Protein AF-A0A423Q7T6-F1 (afdb_monomer_lite)

Secondary structure (DSSP, 8-state):
-------------------PPP----PPP-PPPP---PPPPPP-PPTT-BHHHHHHHH---SEEPPPBTTTTEEEEE-SS-EEEEETTEEEE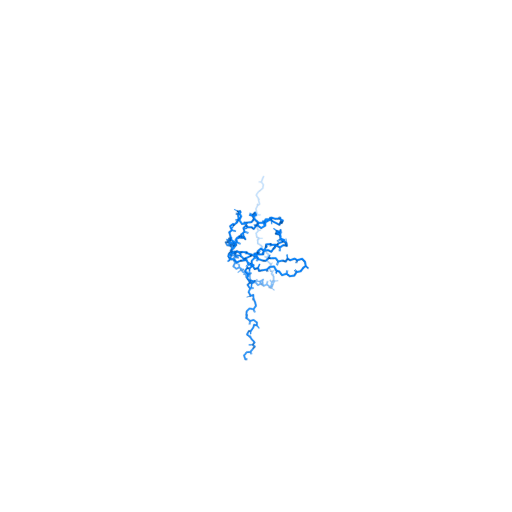EEPPPPPPP-S-SGGGS---

pLDDT: mean 78.25, std 21.02, range [36.22, 98.88]

Structure (mmCIF, N/CA/C/O backbone):
data_AF-A0A423Q7T6-F1
#
_entry.id   AF-A0A423Q7T6-F1
#
loop_
_atom_site.group_PDB
_atom_site.id
_atom_site.type_symbol
_atom_site.label_atom_id
_atom_site.label_alt_id
_atom_site.label_comp_id
_atom_site.label_asym_id
_atom_site.label_entity_id
_atom_site.label_seq_id
_atom_site.pdbx_PDB_ins_code
_atom_site.Cartn_x
_atom_site.Cartn_y
_atom_site.Cartn_z
_atom_site.occupancy
_atom_site.B_iso_or_equiv
_atom_site.auth_seq_id
_atom_site.auth_comp_id
_atom_site.auth_asym_id
_atom_site.auth_atom_id
_atom_site.pdbx_PDB_model_num
ATOM 1 N N . MET A 1 1 ? 106.891 0.175 -5.245 1.00 45.81 1 MET A N 1
ATOM 2 C CA . MET A 1 1 ? 105.538 -0.305 -5.599 1.00 45.81 1 MET A CA 1
ATOM 3 C C . MET A 1 1 ? 105.687 -1.692 -6.203 1.00 45.81 1 MET A C 1
ATOM 5 O O . MET A 1 1 ? 106.313 -1.802 -7.247 1.00 45.81 1 MET A O 1
ATOM 9 N N . LEU A 1 2 ? 105.251 -2.734 -5.486 1.00 45.59 2 LEU A N 1
ATOM 10 C CA . LEU A 1 2 ? 105.400 -4.142 -5.877 1.00 45.59 2 LEU A CA 1
ATOM 11 C C . LEU A 1 2 ? 104.237 -4.606 -6.765 1.00 45.59 2 LEU A C 1
ATOM 13 O O . LEU A 1 2 ? 103.084 -4.302 -6.471 1.00 45.59 2 LEU A O 1
ATOM 17 N N . LEU A 1 3 ? 104.565 -5.395 -7.791 1.00 43.34 3 LEU A N 1
ATOM 18 C CA . LEU A 1 3 ? 103.638 -6.276 -8.499 1.00 43.34 3 LEU A CA 1
ATOM 19 C C . LEU A 1 3 ? 103.565 -7.636 -7.787 1.00 43.34 3 LEU A C 1
ATOM 21 O O . LEU A 1 3 ? 104.596 -8.215 -7.452 1.00 43.34 3 LEU A O 1
ATOM 25 N N . ALA A 1 4 ? 102.356 -8.167 -7.642 1.00 47.72 4 ALA A N 1
ATOM 26 C CA . ALA A 1 4 ? 102.048 -9.578 -7.403 1.00 47.72 4 ALA A CA 1
ATOM 27 C C . ALA A 1 4 ? 100.712 -9.848 -8.127 1.00 47.72 4 ALA A C 1
ATOM 29 O O . ALA A 1 4 ? 99.844 -8.984 -8.126 1.00 47.72 4 ALA A O 1
ATOM 30 N N . GLY A 1 5 ? 100.458 -10.944 -8.838 1.00 36.22 5 GLY A N 1
ATOM 31 C CA . GLY A 1 5 ? 1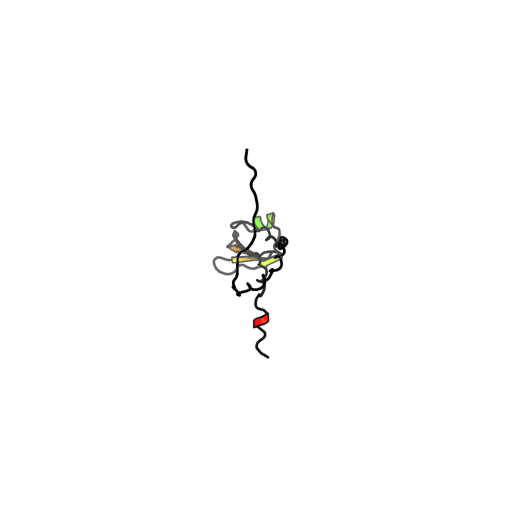01.059 -12.268 -8.774 1.00 36.22 5 GLY A CA 1
ATOM 32 C C . GLY A 1 5 ? 99.980 -13.285 -8.383 1.00 36.22 5 GLY A C 1
ATOM 33 O O . GLY A 1 5 ? 99.714 -13.430 -7.205 1.00 36.22 5 GLY A O 1
ATOM 34 N N . ALA A 1 6 ? 99.396 -13.931 -9.402 1.00 45.84 6 ALA A N 1
ATOM 35 C CA . ALA A 1 6 ? 98.823 -15.289 -9.484 1.00 45.84 6 ALA A CA 1
ATOM 36 C C . ALA A 1 6 ? 97.820 -15.867 -8.442 1.00 45.84 6 ALA A C 1
ATOM 38 O O . ALA A 1 6 ? 97.963 -15.720 -7.237 1.00 45.84 6 ALA A O 1
ATOM 39 N N . SER A 1 7 ? 96.908 -16.699 -8.984 1.00 39.75 7 SER A N 1
ATOM 40 C CA . SER A 1 7 ? 96.602 -18.098 -8.582 1.00 39.75 7 SER A CA 1
ATOM 41 C C . SER A 1 7 ? 95.143 -18.475 -8.251 1.00 39.75 7 SER A C 1
ATOM 43 O O . SER A 1 7 ? 94.593 -18.118 -7.221 1.00 39.75 7 SER A O 1
ATOM 45 N N . THR A 1 8 ? 94.588 -19.293 -9.160 1.00 40.94 8 THR A N 1
ATOM 46 C CA . THR A 1 8 ? 94.042 -20.664 -8.986 1.00 40.94 8 THR A CA 1
ATOM 47 C C . THR A 1 8 ? 92.906 -20.976 -7.991 1.00 40.94 8 THR A C 1
ATOM 49 O O . THR A 1 8 ? 93.114 -21.127 -6.798 1.00 40.94 8 THR A O 1
ATOM 52 N N . LYS A 1 9 ? 91.725 -21.225 -8.590 1.00 41.47 9 LYS A N 1
ATOM 53 C CA . LYS A 1 9 ? 90.841 -22.425 -8.584 1.00 41.47 9 LYS A CA 1
ATOM 54 C C . LYS A 1 9 ? 90.712 -23.328 -7.329 1.00 41.47 9 LYS A C 1
ATOM 56 O O . LYS A 1 9 ? 91.683 -23.943 -6.909 1.00 41.47 9 LYS A O 1
ATOM 61 N N . ALA A 1 10 ? 89.436 -23.601 -7.002 1.00 43.59 10 ALA A N 1
ATOM 62 C CA . ALA A 1 10 ? 88.785 -24.898 -6.685 1.00 43.59 10 ALA A CA 1
ATOM 63 C C . ALA A 1 10 ? 88.082 -24.984 -5.311 1.00 43.59 10 ALA A C 1
ATOM 65 O O . ALA A 1 10 ? 88.727 -24.942 -4.273 1.00 43.59 10 ALA A O 1
ATOM 66 N N . ALA A 1 11 ? 86.769 -25.230 -5.344 1.00 45.31 11 ALA A N 1
ATOM 67 C CA . ALA A 1 11 ? 85.971 -25.923 -4.322 1.00 45.31 11 ALA A CA 1
ATOM 68 C C . ALA A 1 11 ? 84.864 -26.670 -5.108 1.00 45.31 11 ALA A C 1
ATOM 70 O O . ALA A 1 11 ? 84.252 -26.054 -5.981 1.00 45.31 11 ALA A O 1
ATOM 71 N N . ALA A 1 12 ? 84.784 -28.004 -5.127 1.00 46.09 12 ALA A N 1
ATOM 72 C CA . ALA A 1 12 ? 84.502 -28.981 -4.064 1.00 46.09 12 ALA A CA 1
ATOM 73 C C . ALA A 1 12 ? 82.987 -29.139 -3.787 1.00 46.09 12 ALA A C 1
ATOM 75 O O . ALA A 1 12 ? 82.374 -28.287 -3.156 1.00 46.09 12 ALA A O 1
ATOM 76 N N . ASP A 1 13 ? 82.456 -30.214 -4.380 1.00 41.00 13 ASP A N 1
ATOM 77 C CA . ASP A 1 13 ? 81.514 -31.243 -3.899 1.00 41.00 13 ASP A CA 1
ATOM 78 C C . ASP A 1 13 ? 80.230 -30.922 -3.094 1.00 41.00 13 ASP A C 1
ATOM 80 O O . ASP A 1 13 ? 80.242 -30.266 -2.060 1.00 41.00 13 ASP A O 1
ATOM 84 N N . ASP A 1 14 ? 79.158 -31.603 -3.531 1.00 43.09 14 ASP A N 1
ATOM 85 C CA . ASP A 1 14 ? 78.294 -32.511 -2.743 1.00 43.09 14 ASP A CA 1
ATOM 86 C C . ASP A 1 14 ? 76.773 -32.226 -2.684 1.00 43.09 14 ASP A C 1
ATOM 88 O O . ASP A 1 14 ? 76.287 -31.098 -2.687 1.00 43.09 14 ASP A O 1
ATOM 92 N N . TYR A 1 15 ? 76.036 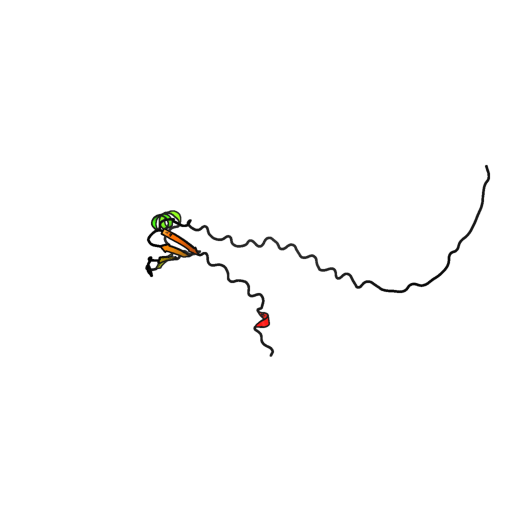-33.338 -2.723 1.00 45.88 15 TYR A N 1
ATOM 93 C CA . TYR A 1 15 ? 74.636 -33.579 -3.076 1.00 45.88 15 TYR A CA 1
ATOM 94 C C . TYR A 1 15 ? 73.557 -32.922 -2.192 1.00 45.88 15 TYR A C 1
ATOM 96 O O . TYR A 1 15 ? 73.624 -32.921 -0.968 1.00 45.88 15 TYR A O 1
ATOM 104 N N . GLY A 1 16 ? 72.432 -32.556 -2.820 1.00 41.69 16 GLY A N 1
ATOM 105 C CA . GLY A 1 16 ? 71.164 -32.293 -2.133 1.00 41.69 16 GLY A CA 1
ATOM 106 C C . GLY A 1 16 ? 69.972 -32.333 -3.087 1.00 41.69 16 GLY A C 1
ATOM 107 O O . GLY A 1 16 ? 69.572 -31.312 -3.636 1.00 41.69 16 GLY A O 1
ATOM 108 N N . ALA A 1 17 ? 69.405 -33.521 -3.305 1.00 57.59 17 ALA A N 1
ATOM 109 C CA . ALA A 1 17 ? 68.164 -33.695 -4.051 1.00 57.59 17 ALA A CA 1
ATOM 110 C C . ALA A 1 17 ? 66.945 -33.666 -3.108 1.00 57.59 17 ALA A C 1
ATOM 112 O O . ALA A 1 17 ? 66.837 -34.502 -2.213 1.00 57.59 17 ALA A O 1
ATOM 113 N N . GLY A 1 18 ? 66.003 -32.756 -3.387 1.00 42.31 18 GLY A N 1
ATOM 114 C CA . GLY A 1 18 ? 64.586 -32.820 -2.991 1.00 42.31 18 GLY A CA 1
ATOM 115 C C . GLY A 1 18 ? 64.031 -31.526 -2.365 1.00 42.31 18 GLY A C 1
ATOM 116 O O . GLY A 1 18 ? 64.793 -30.793 -1.742 1.00 42.31 18 GLY A O 1
ATOM 117 N N . PRO A 1 19 ? 62.712 -31.240 -2.426 1.00 54.00 19 PRO A N 1
ATOM 118 C CA . PRO A 1 19 ? 61.680 -31.657 -3.377 1.00 54.00 19 PRO A CA 1
ATOM 119 C C . PRO A 1 19 ? 61.275 -30.507 -4.330 1.00 54.00 19 PRO A C 1
ATOM 121 O O . PRO A 1 19 ? 61.380 -29.325 -4.010 1.00 54.00 19 PRO A O 1
ATOM 124 N N . THR A 1 20 ? 60.746 -30.846 -5.506 1.00 63.62 20 THR A N 1
ATOM 125 C CA . THR A 1 20 ? 60.053 -29.883 -6.378 1.00 63.62 20 THR A CA 1
ATOM 126 C C . THR A 1 20 ? 58.808 -29.327 -5.669 1.00 63.62 20 THR A C 1
ATOM 128 O O . THR A 1 20 ? 57.976 -30.135 -5.242 1.00 63.62 20 THR A O 1
ATOM 131 N N . PRO A 1 21 ? 58.592 -28.003 -5.575 1.00 67.12 21 PRO A N 1
ATOM 132 C CA . PRO A 1 21 ? 57.273 -27.493 -5.216 1.00 67.12 21 PRO A CA 1
ATOM 133 C C . PRO A 1 21 ? 56.274 -27.821 -6.344 1.00 67.12 21 PRO A C 1
ATOM 135 O O . PRO A 1 21 ? 56.619 -27.694 -7.524 1.00 67.12 21 PRO A O 1
ATOM 138 N N . PRO A 1 22 ? 55.041 -28.263 -6.030 1.00 62.28 22 PRO A N 1
ATOM 139 C CA . PRO A 1 22 ? 54.043 -28.536 -7.050 1.00 62.28 22 PRO A CA 1
ATOM 140 C C . PRO A 1 22 ? 53.644 -27.251 -7.782 1.00 62.28 22 PRO A C 1
ATOM 142 O O . PRO A 1 22 ? 53.476 -26.188 -7.186 1.00 62.28 22 PRO A O 1
ATOM 145 N N . ARG A 1 23 ? 53.487 -27.408 -9.101 1.00 57.66 23 ARG A N 1
ATOM 146 C CA . ARG A 1 23 ? 52.934 -26.481 -10.094 1.00 57.66 23 ARG A CA 1
ATOM 147 C C . ARG A 1 23 ? 52.014 -25.427 -9.468 1.00 57.66 23 ARG A C 1
ATOM 149 O O . ARG A 1 23 ? 50.930 -25.765 -8.993 1.00 57.66 23 ARG A O 1
ATOM 156 N N . ALA A 1 24 ? 52.416 -24.157 -9.550 1.00 56.00 24 ALA A N 1
ATOM 157 C CA . ALA A 1 24 ? 51.508 -23.035 -9.366 1.00 56.00 24 ALA A CA 1
ATOM 158 C C . ALA A 1 24 ? 50.319 -23.248 -10.309 1.00 56.00 24 ALA A C 1
ATOM 160 O O . ALA A 1 24 ? 50.436 -23.131 -11.529 1.00 56.00 24 ALA A O 1
ATOM 161 N N . THR A 1 25 ? 49.180 -23.645 -9.750 1.00 54.19 25 THR A N 1
ATOM 162 C CA . THR A 1 25 ? 47.918 -23.566 -10.470 1.00 54.19 25 THR A CA 1
ATOM 163 C C . THR A 1 25 ? 47.609 -22.084 -10.520 1.00 54.19 25 THR A C 1
ATOM 165 O O . THR A 1 25 ? 47.115 -21.514 -9.552 1.00 54.19 25 THR A O 1
ATOM 168 N N . THR A 1 26 ? 47.988 -21.437 -11.620 1.00 59.19 26 THR A N 1
ATOM 169 C CA . THR A 1 26 ? 47.439 -20.141 -11.993 1.00 59.19 26 THR A CA 1
ATOM 170 C C . THR A 1 26 ? 45.927 -20.320 -12.043 1.00 59.19 26 THR A C 1
ATOM 172 O O . THR A 1 26 ? 45.392 -20.873 -13.003 1.00 59.19 26 THR A O 1
ATOM 175 N N . ALA A 1 27 ? 45.235 -19.918 -10.978 1.00 60.25 27 ALA A N 1
ATOM 176 C CA . ALA A 1 27 ? 43.815 -19.637 -11.073 1.00 60.25 27 ALA A CA 1
ATOM 177 C C . ALA A 1 27 ? 43.659 -18.613 -12.211 1.00 60.25 27 ALA A C 1
ATOM 179 O O . ALA A 1 27 ? 44.435 -17.649 -12.247 1.00 60.25 27 ALA A O 1
ATOM 180 N N . PRO A 1 28 ? 42.741 -18.811 -13.175 1.00 64.62 28 PRO A N 1
ATOM 181 C CA . PRO A 1 28 ? 42.482 -17.774 -14.162 1.00 64.62 28 PRO A CA 1
ATOM 182 C C . PRO A 1 28 ? 42.120 -16.487 -13.410 1.00 64.62 28 PRO A C 1
ATOM 184 O O . PRO A 1 28 ? 41.493 -16.573 -12.348 1.00 64.62 28 PRO A O 1
ATOM 187 N N . PRO A 1 29 ? 42.511 -15.299 -13.904 1.00 65.25 29 PRO A N 1
ATOM 188 C CA . PRO A 1 29 ? 42.065 -14.065 -13.284 1.00 65.25 29 PRO A CA 1
ATOM 189 C C . PRO A 1 29 ? 40.538 -14.103 -13.224 1.00 65.25 29 PRO A C 1
ATOM 191 O O . PRO A 1 29 ? 39.876 -14.266 -14.251 1.00 65.25 29 PRO A O 1
ATOM 194 N N . SER A 1 30 ? 39.985 -13.994 -12.015 1.00 64.94 30 SER A N 1
ATOM 195 C CA . SER A 1 30 ? 38.572 -13.699 -11.824 1.00 64.94 30 SER A CA 1
ATOM 196 C C . SER A 1 30 ? 38.291 -12.428 -12.612 1.00 64.94 30 SER A C 1
ATOM 198 O O . SER A 1 30 ? 38.707 -11.341 -12.212 1.00 64.94 30 SER A O 1
ATOM 200 N N . SER A 1 31 ? 37.661 -12.576 -13.777 1.00 72.00 31 SER A N 1
ATOM 201 C CA . SER A 1 31 ? 37.218 -11.450 -14.587 1.00 72.00 31 SER A CA 1
ATOM 202 C C . SER A 1 31 ? 36.415 -10.528 -13.665 1.00 72.00 31 SER A C 1
ATOM 204 O O . SER A 1 31 ? 35.518 -11.035 -12.982 1.00 72.00 31 SER A O 1
ATOM 206 N N . PRO A 1 32 ? 36.716 -9.219 -13.568 1.00 65.62 32 PRO A N 1
ATOM 207 C CA . PRO A 1 32 ? 35.898 -8.338 -12.754 1.00 65.62 32 PRO A CA 1
ATOM 208 C C . PRO A 1 32 ? 34.485 -8.410 -13.323 1.00 65.62 32 PRO A C 1
ATOM 210 O O . PRO A 1 32 ? 34.264 -8.115 -14.499 1.00 65.62 32 PRO A O 1
ATOM 213 N N . ALA A 1 33 ? 33.543 -8.891 -12.512 1.00 66.38 33 ALA A N 1
ATOM 214 C CA . ALA A 1 33 ? 32.140 -8.869 -12.867 1.00 66.38 33 ALA A CA 1
ATOM 215 C C . ALA A 1 33 ? 31.803 -7.422 -13.242 1.00 66.38 33 ALA A C 1
ATOM 217 O O . ALA A 1 33 ? 31.952 -6.516 -12.420 1.00 66.38 33 ALA A O 1
ATOM 218 N N . ALA A 1 34 ? 31.400 -7.195 -14.495 1.00 63.94 34 ALA A N 1
ATOM 219 C CA . ALA A 1 34 ? 30.793 -5.931 -14.884 1.00 63.94 34 ALA A CA 1
ATOM 220 C C . ALA A 1 34 ? 29.683 -5.605 -13.867 1.00 63.94 34 ALA A C 1
ATOM 222 O O . ALA A 1 34 ? 29.032 -6.540 -13.385 1.00 63.94 34 ALA A O 1
ATOM 223 N N . PRO A 1 35 ? 29.455 -4.330 -13.504 1.00 66.12 35 PRO A N 1
ATOM 224 C CA . PRO A 1 35 ? 28.399 -3.996 -12.562 1.00 66.12 35 PRO A CA 1
ATOM 225 C C . PRO A 1 35 ? 27.077 -4.513 -13.127 1.00 66.12 35 PRO A C 1
ATOM 227 O O . PRO A 1 35 ? 26.552 -3.989 -14.108 1.00 66.12 35 PRO A O 1
ATOM 230 N N . ALA A 1 36 ? 26.550 -5.580 -12.527 1.00 67.06 36 ALA A N 1
ATOM 231 C CA . ALA A 1 36 ? 25.207 -6.031 -12.818 1.00 67.06 36 ALA A CA 1
ATOM 232 C C . ALA A 1 36 ? 24.280 -4.880 -12.415 1.00 67.06 36 ALA A C 1
ATOM 234 O O . ALA A 1 36 ? 24.165 -4.564 -11.229 1.00 67.06 36 ALA A O 1
ATOM 235 N N . VAL A 1 37 ? 23.659 -4.219 -13.397 1.00 70.25 37 VAL A N 1
ATOM 236 C CA . VAL A 1 37 ? 22.616 -3.222 -13.144 1.00 70.25 37 VAL A CA 1
ATOM 237 C C . VAL A 1 37 ? 21.464 -3.965 -12.480 1.00 70.25 37 VAL A C 1
ATOM 239 O O . VAL A 1 37 ? 20.652 -4.618 -13.133 1.00 70.25 37 VAL A O 1
ATOM 242 N N . ARG A 1 38 ? 21.436 -3.935 -11.149 1.00 71.19 38 ARG A N 1
ATOM 243 C CA . ARG A 1 38 ? 20.334 -4.499 -10.379 1.00 71.19 38 ARG A CA 1
ATOM 244 C C . ARG A 1 38 ? 19.117 -3.602 -10.620 1.00 71.19 38 ARG A C 1
ATOM 246 O O . ARG A 1 38 ? 19.259 -2.384 -10.490 1.00 71.19 38 ARG A O 1
ATOM 253 N N . PRO A 1 39 ? 17.938 -4.155 -10.961 1.00 71.94 39 PRO A N 1
ATOM 254 C CA . PRO A 1 39 ? 16.719 -3.365 -11.037 1.00 71.94 39 PRO A CA 1
ATOM 255 C C . PRO A 1 39 ? 16.528 -2.612 -9.722 1.00 71.94 39 PRO A C 1
ATOM 257 O O . PRO A 1 39 ? 16.511 -3.221 -8.649 1.00 71.94 39 PRO A O 1
ATOM 260 N N . GLN A 1 40 ? 16.442 -1.288 -9.805 1.00 78.62 40 GLN A N 1
ATOM 261 C CA . GLN A 1 40 ? 16.150 -0.466 -8.640 1.00 78.62 40 GLN A CA 1
ATOM 262 C C . GLN A 1 40 ? 14.677 -0.676 -8.262 1.00 78.62 40 GLN A C 1
ATOM 264 O O . GLN A 1 40 ? 13.831 -0.766 -9.159 1.00 78.62 40 GLN A O 1
ATOM 269 N N . PRO A 1 41 ? 14.343 -0.786 -6.967 1.00 81.38 41 PRO A N 1
ATOM 270 C CA . PRO A 1 41 ? 12.952 -0.875 -6.554 1.00 81.38 41 PRO A CA 1
ATOM 271 C C . PRO A 1 41 ? 12.194 0.401 -6.966 1.00 81.38 41 PRO A C 1
ATOM 273 O O . PRO A 1 41 ? 12.780 1.487 -6.981 1.00 81.38 41 PRO A O 1
ATOM 276 N N . PRO A 1 42 ? 10.893 0.300 -7.290 1.00 87.81 42 PRO A N 1
ATOM 277 C CA . PRO A 1 42 ? 10.074 1.469 -7.583 1.00 87.81 42 PRO A CA 1
ATOM 278 C C . PRO A 1 42 ? 9.974 2.383 -6.353 1.00 87.81 42 PRO A C 1
ATOM 280 O O . PRO A 1 42 ? 9.989 1.910 -5.213 1.00 87.81 42 PRO A O 1
ATOM 283 N N . SER A 1 43 ? 9.809 3.689 -6.575 1.00 93.44 43 SER A N 1
ATOM 284 C CA . SER A 1 43 ? 9.427 4.610 -5.505 1.00 93.44 43 SER A CA 1
ATOM 285 C C . SER A 1 43 ? 8.025 4.258 -5.001 1.00 93.44 43 SER A C 1
ATOM 287 O O . SER A 1 43 ? 7.106 3.997 -5.780 1.00 93.44 43 SER A O 1
ATOM 289 N N . THR A 1 44 ? 7.864 4.219 -3.679 1.00 96.81 44 THR A N 1
ATOM 290 C CA . THR A 1 44 ? 6.586 3.906 -3.026 1.00 96.81 44 THR A CA 1
ATOM 291 C C . THR A 1 44 ? 6.167 5.059 -2.118 1.00 96.81 44 THR A C 1
ATOM 293 O O . THR A 1 44 ? 7.042 5.772 -1.613 1.00 96.81 44 THR A O 1
ATOM 296 N N . PRO A 1 45 ? 4.856 5.265 -1.894 1.00 97.88 45 PRO A N 1
ATOM 297 C CA . PRO A 1 45 ? 4.406 6.311 -0.992 1.00 97.88 45 PRO A CA 1
ATOM 298 C C . PRO A 1 45 ? 4.917 6.066 0.436 1.00 97.88 45 PRO A C 1
ATOM 300 O O . PRO A 1 45 ? 4.959 4.917 0.888 1.00 97.88 45 PRO A O 1
ATOM 303 N N . PRO A 1 46 ? 5.278 7.124 1.182 1.00 98.00 46 PRO A N 1
ATOM 304 C CA . PRO A 1 46 ? 5.704 6.974 2.565 1.00 98.00 46 PRO A CA 1
ATOM 305 C C . PRO A 1 46 ? 4.546 6.484 3.444 1.00 98.00 46 PRO A C 1
ATOM 307 O O . PRO A 1 46 ? 3.377 6.798 3.200 1.00 98.00 46 PRO A O 1
ATOM 310 N N . ARG A 1 47 ? 4.865 5.737 4.509 1.00 98.19 47 ARG A N 1
ATOM 311 C CA . ARG A 1 47 ? 3.887 5.339 5.539 1.00 98.19 47 ARG A CA 1
ATOM 312 C C . ARG A 1 47 ? 3.114 6.553 6.073 1.00 98.19 47 ARG A C 1
ATOM 314 O O . ARG A 1 47 ? 3.655 7.648 6.175 1.00 98.19 47 ARG A O 1
ATOM 321 N N . GLY A 1 48 ? 1.844 6.349 6.410 1.00 98.50 48 GLY A N 1
ATOM 322 C CA . GLY A 1 48 ? 0.925 7.377 6.908 1.00 98.50 48 GLY A CA 1
ATOM 323 C C . GLY A 1 48 ? 0.279 8.250 5.824 1.00 98.50 48 GLY A C 1
ATOM 324 O O . GLY A 1 48 ? -0.654 9.002 6.129 1.00 98.50 48 GLY A O 1
ATOM 325 N N . THR A 1 49 ? 0.722 8.142 4.565 1.00 98.75 49 THR A N 1
ATOM 326 C CA . THR A 1 49 ? 0.072 8.805 3.424 1.00 98.75 49 THR A CA 1
ATOM 327 C C . THR A 1 49 ? -1.389 8.364 3.337 1.00 98.75 49 THR A C 1
ATOM 329 O O . THR A 1 49 ? -1.681 7.174 3.456 1.00 98.75 49 THR A O 1
ATOM 332 N N . SER A 1 50 ? -2.309 9.316 3.164 1.00 98.81 50 SER A N 1
ATOM 333 C CA . SER A 1 50 ? -3.732 9.002 3.025 1.00 98.81 50 SER A CA 1
ATOM 334 C C . SER A 1 50 ? -4.037 8.397 1.655 1.00 98.81 50 SER A C 1
ATOM 336 O O . SER A 1 50 ? -3.369 8.736 0.677 1.00 98.81 50 SER A O 1
ATOM 338 N N . MET A 1 51 ? -5.075 7.565 1.558 1.00 98.75 51 MET A N 1
ATOM 339 C CA . MET A 1 51 ? -5.563 7.006 0.287 1.00 98.75 51 MET A CA 1
ATOM 340 C C . MET A 1 51 ? -5.715 8.076 -0.804 1.00 98.75 51 MET A C 1
ATOM 342 O O . MET A 1 51 ? -5.111 7.955 -1.865 1.00 98.75 51 MET A O 1
ATOM 346 N N . ALA A 1 52 ? -6.403 9.181 -0.498 1.00 98.69 52 ALA A N 1
ATOM 347 C CA . ALA A 1 52 ? -6.608 10.282 -1.442 1.00 98.69 52 ALA A CA 1
ATOM 348 C C . ALA A 1 52 ? -5.292 10.928 -1.913 1.00 98.69 52 ALA A C 1
ATOM 350 O O . ALA A 1 52 ? -5.158 11.342 -3.064 1.00 98.69 52 ALA A O 1
ATOM 351 N N . ARG A 1 53 ? -4.290 11.024 -1.027 1.00 98.69 53 ARG A N 1
ATOM 352 C CA . ARG A 1 53 ? -2.972 11.555 -1.392 1.00 98.69 53 ARG A CA 1
ATOM 353 C C . ARG A 1 53 ? -2.200 10.571 -2.268 1.00 98.69 53 ARG A C 1
ATOM 355 O O . ARG A 1 53 ? -1.543 11.013 -3.205 1.00 98.69 53 ARG A O 1
ATOM 362 N N . VAL A 1 54 ? -2.306 9.269 -1.992 1.00 98.44 54 VAL A N 1
ATOM 363 C CA . VAL A 1 54 ? -1.734 8.225 -2.852 1.00 98.44 54 VAL A CA 1
ATOM 364 C C . VAL A 1 54 ? -2.340 8.302 -4.252 1.00 98.44 54 VAL A C 1
ATOM 366 O O . VAL A 1 54 ? -1.584 8.375 -5.211 1.00 98.44 54 VAL A O 1
ATOM 369 N N . GLU A 1 55 ? -3.665 8.360 -4.389 1.00 98.19 55 GLU A N 1
ATOM 370 C CA . GLU A 1 55 ? -4.328 8.453 -5.703 1.00 98.19 55 GLU A CA 1
ATOM 371 C C . GLU A 1 55 ? -3.889 9.699 -6.472 1.00 98.19 55 GLU A C 1
ATOM 373 O O . GLU A 1 55 ? -3.559 9.624 -7.654 1.00 98.19 55 GLU A O 1
ATOM 378 N N . ARG A 1 56 ? -3.810 10.846 -5.789 1.00 98.44 56 ARG A N 1
ATOM 379 C CA . ARG A 1 56 ? -3.391 12.108 -6.404 1.00 98.44 56 ARG A CA 1
ATOM 380 C C . ARG A 1 56 ? -1.936 12.095 -6.879 1.00 98.44 56 ARG A C 1
ATOM 382 O O . ARG A 1 56 ? -1.640 12.680 -7.914 1.00 98.44 56 ARG A O 1
ATOM 389 N N . GLU A 1 57 ? -1.025 11.505 -6.103 1.00 98.00 57 GLU A N 1
ATOM 390 C CA . GLU A 1 57 ? 0.425 11.585 -6.359 1.00 98.00 57 GLU A CA 1
ATOM 391 C C . GLU A 1 57 ? 0.974 10.376 -7.136 1.00 98.00 57 GLU A C 1
ATOM 393 O O . GLU A 1 57 ? 1.965 10.513 -7.848 1.00 98.00 57 GLU A O 1
ATOM 398 N N . TYR A 1 58 ? 0.330 9.211 -7.034 1.00 97.38 58 TYR A N 1
ATOM 399 C CA . TYR A 1 58 ? 0.775 7.940 -7.624 1.00 97.38 58 TYR A CA 1
ATOM 400 C C . TYR A 1 58 ? -0.231 7.357 -8.630 1.00 97.38 58 TYR A C 1
ATOM 402 O O . TYR A 1 58 ? 0.069 6.358 -9.286 1.00 97.38 58 TYR A O 1
ATOM 410 N N . GLY A 1 59 ? -1.402 7.982 -8.782 1.00 97.69 59 GLY A N 1
ATOM 411 C CA . GLY A 1 59 ? -2.455 7.560 -9.700 1.00 97.69 59 GLY A CA 1
ATOM 412 C C . GLY A 1 59 ? -3.364 6.466 -9.141 1.00 97.69 59 GLY A C 1
ATOM 413 O O . GLY A 1 59 ? -3.198 5.979 -8.020 1.00 97.69 59 GLY A O 1
ATOM 414 N N . GLU A 1 60 ? -4.336 6.065 -9.957 1.00 98.19 60 GLU A N 1
ATOM 415 C CA . GLU A 1 60 ? -5.310 5.030 -9.611 1.00 98.19 60 GLU A CA 1
ATOM 416 C C . GLU A 1 60 ? -4.650 3.638 -9.512 1.00 98.19 60 GLU A C 1
ATOM 418 O O . GLU A 1 60 ? -3.854 3.257 -10.380 1.00 98.19 60 GLU A O 1
ATOM 423 N N . PRO A 1 61 ? -4.994 2.826 -8.497 1.00 98.25 61 PRO A N 1
ATOM 424 C CA . PRO A 1 61 ? -4.561 1.438 -8.434 1.00 98.25 61 PRO A CA 1
ATOM 425 C C . PRO A 1 61 ? -5.220 0.608 -9.543 1.00 98.25 61 PRO A C 1
ATOM 427 O O . PRO A 1 61 ? -6.362 0.842 -9.936 1.00 98.25 61 PRO A O 1
ATOM 430 N N . ARG A 1 62 ? -4.549 -0.465 -9.980 1.00 98.62 62 ARG A N 1
ATOM 431 C CA . ARG A 1 62 ? -5.141 -1.448 -10.908 1.00 98.62 62 ARG A CA 1
ATOM 432 C C . ARG A 1 62 ? -6.321 -2.182 -10.286 1.00 98.62 62 ARG A C 1
ATOM 434 O O . ARG A 1 62 ? -7.231 -2.604 -10.995 1.00 98.62 62 ARG A O 1
ATOM 441 N N . ARG A 1 63 ? -6.273 -2.406 -8.971 1.00 98.69 63 ARG A N 1
ATOM 442 C CA . ARG A 1 63 ? -7.346 -3.070 -8.233 1.00 98.69 63 ARG A CA 1
ATOM 443 C C . ARG A 1 63 ? -7.404 -2.594 -6.790 1.00 98.69 63 ARG A C 1
ATOM 445 O O . ARG A 1 63 ? -6.387 -2.573 -6.102 1.00 98.69 63 ARG A O 1
ATOM 452 N N . ARG A 1 64 ? -8.618 -2.312 -6.318 1.00 98.56 64 ARG A N 1
ATOM 453 C CA . ARG A 1 64 ? -8.942 -2.112 -4.901 1.00 98.56 64 ARG A CA 1
ATOM 454 C C . ARG A 1 64 ? -9.609 -3.376 -4.367 1.00 98.56 64 ARG A C 1
ATOM 456 O O . ARG A 1 64 ? -10.529 -3.901 -4.994 1.00 98.56 64 ARG A O 1
ATOM 463 N N . HIS A 1 65 ? -9.127 -3.892 -3.244 1.00 98.62 65 HIS A N 1
ATOM 464 C CA . HIS A 1 65 ? -9.758 -5.010 -2.540 1.00 98.62 65 HIS A CA 1
ATOM 465 C C . HIS A 1 65 ? -10.629 -4.465 -1.413 1.00 98.62 65 HIS A C 1
ATOM 467 O O . HIS A 1 65 ? -10.309 -3.423 -0.848 1.00 98.62 65 HIS A O 1
ATOM 473 N N . ALA A 1 66 ? -11.716 -5.164 -1.087 1.00 97.94 66 ALA A N 1
ATOM 474 C CA . ALA A 1 66 ? -12.556 -4.793 0.045 1.00 97.94 66 ALA A CA 1
ATOM 475 C C . ALA A 1 66 ? -11.767 -4.897 1.368 1.00 97.94 66 ALA A C 1
ATOM 477 O O . ALA A 1 66 ? -10.884 -5.756 1.476 1.00 97.94 66 ALA A O 1
ATOM 478 N N . PRO A 1 67 ? -12.072 -4.042 2.360 1.00 98.19 67 PRO A N 1
ATOM 479 C CA . PRO A 1 67 ? -11.467 -4.129 3.680 1.00 98.19 67 PRO A CA 1
ATOM 480 C C . PRO A 1 67 ? -11.803 -5.458 4.362 1.00 98.19 67 PRO A C 1
ATOM 482 O O . PRO A 1 67 ? -12.919 -5.965 4.240 1.00 98.19 67 PRO A O 1
ATOM 485 N N . VAL A 1 68 ? -10.838 -6.003 5.105 1.00 98.56 68 VAL A N 1
ATOM 486 C CA . VAL A 1 68 ? -10.995 -7.232 5.897 1.00 98.56 68 VAL A CA 1
ATOM 487 C C . VAL A 1 68 ? -10.479 -7.039 7.324 1.00 98.56 68 VAL A C 1
ATOM 489 O O . VAL A 1 68 ? -9.496 -6.330 7.536 1.00 98.56 68 VAL A O 1
ATOM 492 N N . GLY A 1 69 ? -11.109 -7.716 8.289 1.00 98.19 69 GLY A N 1
ATOM 493 C CA . GLY A 1 69 ? -10.676 -7.749 9.690 1.00 98.19 69 GLY A CA 1
ATOM 494 C C . GLY A 1 69 ? -11.069 -6.526 10.526 1.00 98.19 69 GLY A C 1
ATOM 495 O O . GLY A 1 69 ? -11.798 -5.648 10.070 1.00 98.19 69 GLY A O 1
ATOM 496 N N . GLN A 1 70 ? -10.584 -6.515 11.771 1.00 97.25 70 GLN A N 1
ATOM 497 C CA . GLN A 1 70 ? -10.692 -5.404 12.716 1.00 97.25 70 GLN A CA 1
ATOM 498 C C . GLN A 1 70 ? -9.339 -5.244 13.445 1.00 97.25 70 GLN A C 1
ATOM 500 O O . GLN A 1 70 ? -8.948 -6.175 14.152 1.00 97.25 70 GLN A O 1
ATOM 505 N N . PRO A 1 71 ? -8.613 -4.119 13.287 1.00 96.81 71 PRO A N 1
ATOM 506 C CA . PRO A 1 71 ? -8.960 -2.955 12.466 1.00 96.81 71 PRO A CA 1
ATOM 507 C C . PRO A 1 71 ? -9.039 -3.295 10.962 1.00 96.81 71 PRO A C 1
ATOM 509 O O . PRO A 1 71 ? -8.440 -4.280 10.522 1.00 96.81 71 PRO A O 1
ATOM 512 N N . PRO A 1 72 ? -9.809 -2.531 10.165 1.00 98.44 72 PRO A N 1
ATOM 513 C CA . PRO A 1 72 ? -10.049 -2.860 8.766 1.00 98.44 72 PRO A CA 1
ATOM 514 C C . PRO A 1 72 ? -8.798 -2.618 7.923 1.00 98.44 72 PRO A C 1
ATOM 516 O O . PRO A 1 72 ? -8.313 -1.486 7.833 1.00 98.44 72 PRO A O 1
ATOM 519 N N . ILE A 1 73 ? -8.327 -3.663 7.239 1.00 98.62 73 ILE A N 1
ATOM 520 C CA . ILE A 1 73 ? -7.183 -3.577 6.328 1.00 98.62 73 ILE A CA 1
ATOM 521 C C . ILE A 1 73 ? -7.647 -3.625 4.875 1.00 98.62 73 ILE A C 1
ATOM 523 O O . ILE A 1 73 ? -8.227 -4.612 4.422 1.00 98.62 73 ILE A O 1
ATOM 527 N N . THR A 1 74 ? -7.339 -2.569 4.127 1.00 98.75 74 THR A N 1
ATOM 528 C CA . THR A 1 74 ? -7.604 -2.450 2.688 1.00 98.75 74 THR A CA 1
ATOM 529 C C . THR A 1 74 ? -6.316 -2.674 1.906 1.00 98.75 74 THR A C 1
ATOM 531 O O . THR A 1 74 ? -5.292 -2.066 2.210 1.00 98.75 74 THR A O 1
ATOM 534 N N . ARG A 1 75 ? -6.354 -3.504 0.858 1.00 98.69 75 ARG A N 1
ATOM 535 C CA . ARG A 1 75 ? -5.232 -3.667 -0.081 1.00 98.69 75 ARG A CA 1
ATOM 536 C C . ARG A 1 75 ? -5.541 -2.990 -1.406 1.00 98.69 75 ARG A C 1
ATOM 538 O O . ARG A 1 75 ? -6.611 -3.223 -1.967 1.00 98.69 75 ARG A O 1
ATOM 545 N N . TRP A 1 76 ? -4.578 -2.256 -1.950 1.00 98.75 76 TRP A N 1
ATOM 546 C CA . TRP A 1 76 ? -4.574 -1.797 -3.339 1.00 98.75 76 TRP A CA 1
ATOM 547 C C . TRP A 1 76 ? -3.401 -2.402 -4.113 1.00 98.75 76 TRP A C 1
ATOM 549 O O . TRP A 1 76 ? -2.274 -2.436 -3.618 1.00 98.75 76 TRP A O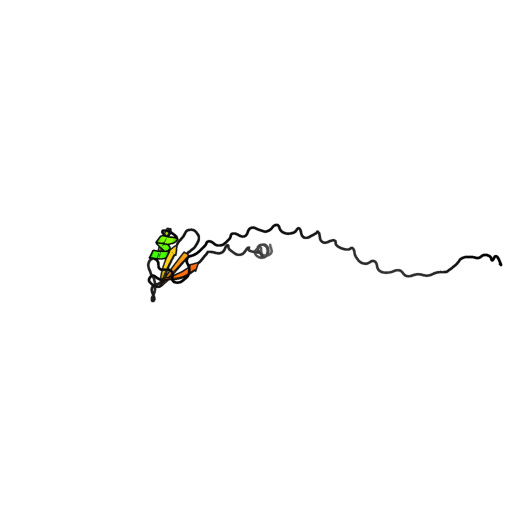 1
ATOM 559 N N . ASP A 1 77 ? -3.658 -2.846 -5.341 1.00 98.56 77 ASP A N 1
ATOM 560 C CA . ASP A 1 77 ? -2.639 -3.394 -6.235 1.00 98.56 77 ASP A CA 1
ATOM 561 C C . ASP A 1 77 ? -2.255 -2.356 -7.296 1.00 98.56 77 ASP A C 1
ATOM 563 O O . ASP A 1 77 ? -3.088 -1.940 -8.104 1.00 98.56 77 ASP A O 1
ATOM 567 N N . TYR A 1 78 ? -0.978 -1.983 -7.328 1.00 97.94 78 TYR A N 1
ATOM 568 C CA . TYR A 1 78 ? -0.345 -1.228 -8.410 1.00 97.94 78 TYR A CA 1
ATOM 569 C C . TYR A 1 78 ? 0.454 -2.184 -9.310 1.00 97.94 78 TYR A C 1
ATOM 571 O O . TYR A 1 78 ? 0.688 -3.335 -8.936 1.00 97.94 78 TYR A O 1
ATOM 579 N N . PRO A 1 79 ? 0.890 -1.755 -10.511 1.00 95.50 79 PRO A N 1
ATOM 580 C CA . PRO A 1 79 ? 1.662 -2.618 -11.405 1.00 95.50 79 PRO A CA 1
ATOM 581 C C . PRO A 1 79 ? 2.937 -3.193 -10.765 1.00 95.50 79 PRO A C 1
ATOM 583 O O . PRO A 1 79 ? 3.254 -4.356 -10.991 1.00 95.50 79 PRO A O 1
ATOM 586 N N . ALA A 1 80 ? 3.644 -2.391 -9.961 1.00 94.12 80 ALA A N 1
ATOM 587 C CA . ALA A 1 80 ? 4.963 -2.738 -9.424 1.00 94.12 80 ALA A CA 1
ATOM 588 C C . ALA A 1 80 ? 4.976 -3.054 -7.916 1.00 94.12 80 ALA A C 1
ATOM 590 O O . ALA A 1 80 ? 5.973 -3.557 -7.400 1.00 94.12 80 ALA A O 1
ATOM 591 N N . TYR A 1 81 ? 3.899 -2.750 -7.189 1.00 97.19 81 TYR A N 1
ATOM 592 C CA . TYR A 1 81 ? 3.827 -2.922 -5.738 1.00 97.19 81 TYR A CA 1
ATOM 593 C C . TYR A 1 81 ? 2.384 -3.030 -5.250 1.00 97.19 81 TYR A C 1
ATOM 595 O O . TYR A 1 81 ? 1.430 -2.768 -5.979 1.00 97.19 81 TYR A O 1
ATOM 603 N N . ARG A 1 82 ? 2.220 -3.430 -3.990 1.00 98.38 82 ARG A N 1
ATOM 604 C CA . ARG A 1 82 ? 0.925 -3.507 -3.307 1.00 98.38 82 ARG A CA 1
ATOM 605 C C . ARG A 1 82 ? 0.947 -2.617 -2.081 1.00 98.38 82 ARG A C 1
ATOM 607 O O . ARG A 1 82 ? 1.920 -2.637 -1.331 1.00 98.38 82 ARG A O 1
ATOM 614 N N . LEU A 1 83 ? -0.113 -1.854 -1.880 1.00 98.62 83 LEU A N 1
ATOM 615 C CA . LEU A 1 83 ? -0.276 -0.969 -0.737 1.00 98.62 83 LEU A CA 1
ATOM 616 C C . LEU A 1 83 ? -1.310 -1.551 0.219 1.00 98.62 83 LEU A C 1
ATOM 618 O O . LEU A 1 83 ? -2.332 -2.081 -0.215 1.00 98.62 83 LEU A O 1
ATOM 622 N N . TYR A 1 84 ? -1.040 -1.437 1.511 1.00 98.75 84 TYR A N 1
ATOM 623 C CA . TYR A 1 84 ? -1.930 -1.860 2.582 1.00 98.75 84 TYR A CA 1
ATOM 624 C C . TYR A 1 84 ? -2.243 -0.656 3.450 1.00 98.75 84 TYR A C 1
ATOM 626 O O . TYR A 1 84 ? -1.331 0.036 3.911 1.00 98.75 84 TYR A O 1
ATOM 634 N N . PHE A 1 85 ? -3.527 -0.430 3.669 1.00 98.88 85 PHE A N 1
ATOM 635 C CA . PHE A 1 85 ? -4.048 0.677 4.445 1.00 98.88 85 PHE A CA 1
ATOM 636 C C . PHE A 1 85 ? -4.829 0.141 5.632 1.00 98.88 85 PHE A C 1
ATOM 638 O O . PHE A 1 85 ? -5.586 -0.815 5.482 1.00 98.88 85 PHE A O 1
ATOM 645 N N . GLU A 1 86 ? -4.674 0.787 6.776 1.00 98.75 86 GLU A N 1
ATOM 646 C CA . GLU A 1 86 ? -5.617 0.686 7.883 1.00 98.75 86 GLU A CA 1
ATOM 647 C C . GLU A 1 86 ? -6.483 1.946 7.851 1.00 98.75 86 GLU A C 1
ATOM 649 O O . GLU A 1 86 ? -5.945 3.055 7.797 1.00 98.75 86 GLU A O 1
ATOM 654 N N . HIS A 1 87 ? -7.808 1.793 7.814 1.00 98.38 87 HIS A N 1
ATOM 655 C CA . HIS A 1 87 ? -8.717 2.903 7.492 1.00 98.38 87 HIS A CA 1
ATOM 656 C C . HIS A 1 87 ? -8.275 3.633 6.206 1.00 98.38 87 HIS A C 1
ATOM 658 O O . HIS A 1 87 ? -8.220 3.007 5.148 1.00 98.38 87 HIS A O 1
ATOM 664 N N . ASP A 1 88 ? -7.944 4.926 6.275 1.00 98.44 88 ASP A N 1
ATOM 665 C CA . ASP A 1 88 ? -7.453 5.731 5.151 1.00 98.44 88 ASP A CA 1
ATOM 666 C C . ASP A 1 88 ? -5.920 5.848 5.097 1.00 98.44 88 ASP A C 1
ATOM 668 O O . ASP A 1 88 ? -5.399 6.513 4.199 1.00 98.44 88 ASP A O 1
ATOM 672 N N . ARG A 1 89 ? -5.178 5.239 6.032 1.00 98.75 89 ARG A N 1
ATOM 673 C CA . ARG A 1 89 ? -3.741 5.484 6.230 1.00 98.75 89 ARG A CA 1
ATOM 674 C C . ARG A 1 89 ? -2.879 4.340 5.744 1.00 98.75 89 ARG A C 1
ATOM 676 O O . ARG A 1 89 ? -3.077 3.189 6.120 1.00 98.75 89 ARG A O 1
ATOM 683 N N . LEU A 1 90 ? -1.871 4.665 4.935 1.00 98.75 90 LEU A N 1
ATOM 684 C CA . LEU A 1 90 ? -0.923 3.678 4.438 1.00 98.75 90 LEU A CA 1
ATOM 685 C C . LEU A 1 90 ? -0.083 3.108 5.582 1.00 98.75 90 LEU A C 1
ATOM 687 O O . LEU A 1 90 ? 0.707 3.822 6.201 1.00 98.75 90 LEU A O 1
ATOM 691 N N . ILE A 1 91 ? -0.178 1.801 5.794 1.00 98.56 91 ILE A N 1
ATOM 692 C CA . ILE A 1 91 ? 0.601 1.089 6.808 1.00 98.56 91 ILE A CA 1
ATOM 693 C C . ILE A 1 91 ? 1.714 0.234 6.207 1.00 98.56 91 ILE A C 1
ATOM 695 O O . ILE A 1 91 ? 2.659 -0.087 6.925 1.00 98.56 91 ILE A O 1
ATOM 699 N N . HIS A 1 92 ? 1.661 -0.139 4.922 1.00 98.38 92 HIS A N 1
ATOM 700 C CA . HIS A 1 92 ? 2.744 -0.895 4.286 1.00 98.38 92 HIS A CA 1
ATOM 701 C C . HIS A 1 92 ? 2.733 -0.807 2.753 1.00 98.38 92 HIS A C 1
ATOM 703 O O . HIS A 1 92 ? 1.671 -0.854 2.136 1.00 98.38 92 HIS A O 1
ATOM 709 N N . ALA A 1 93 ? 3.922 -0.753 2.147 1.00 98.06 93 ALA A N 1
ATOM 710 C CA . ALA A 1 93 ? 4.131 -0.886 0.709 1.00 98.06 93 ALA A CA 1
ATOM 711 C C . ALA A 1 93 ? 5.005 -2.119 0.435 1.00 98.06 93 ALA A C 1
ATOM 713 O O . ALA A 1 93 ? 6.160 -2.178 0.852 1.00 98.06 93 ALA A O 1
ATOM 714 N N . LEU A 1 94 ? 4.440 -3.110 -0.253 1.00 96.50 94 LEU A N 1
ATOM 715 C CA . LEU A 1 94 ? 5.094 -4.369 -0.588 1.00 96.50 94 LEU A CA 1
ATOM 716 C C . LEU A 1 94 ? 5.538 -4.356 -2.051 1.00 96.50 94 LEU A C 1
ATOM 718 O O . LEU A 1 94 ? 4.710 -4.488 -2.956 1.00 96.50 94 LEU A O 1
ATOM 722 N N . VAL A 1 95 ? 6.847 -4.273 -2.268 1.00 95.31 95 VAL A N 1
ATOM 723 C CA . VAL A 1 95 ? 7.481 -4.512 -3.570 1.00 95.31 95 VAL A CA 1
ATOM 724 C C . VAL A 1 95 ? 7.810 -6.007 -3.666 1.00 95.31 95 VAL A C 1
ATOM 726 O O . VAL A 1 95 ? 8.590 -6.497 -2.848 1.00 95.31 95 VAL A O 1
ATOM 729 N N . PRO A 1 96 ? 7.222 -6.769 -4.608 1.00 90.62 96 PRO A N 1
ATOM 730 C CA . PRO A 1 96 ? 7.596 -8.164 -4.812 1.00 90.62 96 PRO A CA 1
ATOM 731 C C . PRO A 1 96 ? 9.084 -8.270 -5.169 1.00 90.62 96 PRO A C 1
ATOM 733 O O . PRO A 1 96 ? 9.534 -7.673 -6.145 1.00 90.62 96 PRO A O 1
ATOM 736 N N . ALA A 1 97 ? 9.847 -9.032 -4.386 1.00 82.19 97 ALA A N 1
ATOM 737 C CA . ALA A 1 97 ? 11.212 -9.381 -4.756 1.00 82.19 97 ALA A CA 1
ATOM 738 C C . ALA A 1 97 ? 11.196 -10.431 -5.876 1.00 82.19 97 ALA A C 1
ATOM 740 O O . ALA A 1 97 ? 10.295 -11.272 -5.939 1.00 82.19 97 ALA A O 1
ATOM 741 N N . ALA A 1 98 ? 12.218 -10.410 -6.733 1.00 76.19 98 ALA A N 1
ATOM 742 C CA . ALA A 1 98 ? 12.492 -11.556 -7.588 1.00 76.19 98 ALA A CA 1
ATOM 743 C C . ALA A 1 98 ? 12.758 -12.788 -6.701 1.00 76.19 98 ALA A C 1
ATOM 745 O O . ALA A 1 98 ? 13.394 -12.641 -5.649 1.00 76.19 98 ALA A O 1
ATOM 746 N N . PRO A 1 99 ? 12.283 -13.985 -7.089 1.00 70.00 99 PRO A N 1
ATOM 747 C CA . PRO A 1 99 ? 12.609 -15.202 -6.359 1.00 70.00 99 PRO A CA 1
ATOM 748 C C . PRO A 1 99 ? 14.131 -15.356 -6.278 1.00 70.00 99 PRO A C 1
ATOM 750 O O . PRO A 1 99 ? 14.847 -15.035 -7.231 1.00 70.00 99 PRO A O 1
ATOM 753 N N . ALA A 1 100 ? 14.627 -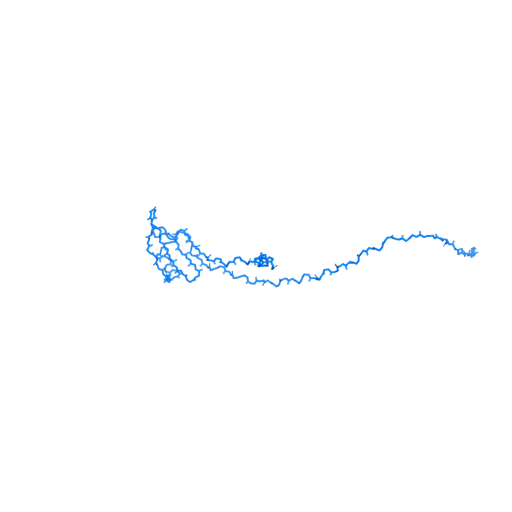15.824 -5.131 1.00 70.19 100 ALA A N 1
ATOM 754 C CA . ALA A 1 100 ? 16.043 -16.124 -4.981 1.00 70.19 100 ALA A CA 1
ATOM 755 C C . ALA A 1 100 ? 16.461 -17.139 -6.064 1.00 70.19 100 ALA A C 1
ATOM 757 O O . ALA A 1 100 ? 15.726 -18.107 -6.289 1.00 70.19 100 ALA A O 1
ATOM 758 N N . PRO A 1 101 ? 17.604 -16.939 -6.747 1.00 72.94 101 PRO A N 1
ATOM 759 C CA . PRO A 1 101 ? 18.139 -17.945 -7.653 1.00 72.94 101 PRO A CA 1
ATOM 760 C C . PRO A 1 101 ? 18.279 -19.281 -6.916 1.00 72.94 101 PRO A C 1
ATOM 762 O O . PRO A 1 101 ? 18.847 -19.335 -5.827 1.00 72.94 101 PRO A O 1
ATOM 765 N N . VAL A 1 102 ? 17.736 -20.354 -7.488 1.00 77.75 102 VAL A N 1
ATOM 766 C CA . VAL A 1 102 ? 17.875 -21.699 -6.919 1.00 77.75 102 VAL A CA 1
ATOM 767 C C . VAL A 1 102 ? 19.293 -22.189 -7.214 1.00 77.75 102 VAL A C 1
ATOM 769 O O . VAL A 1 102 ? 19.582 -22.575 -8.343 1.00 77.75 102 VAL A O 1
ATOM 772 N N . THR A 1 103 ? 20.181 -22.154 -6.218 1.00 72.12 103 THR A N 1
ATOM 773 C CA . THR A 1 103 ? 21.603 -22.531 -6.373 1.00 72.12 103 THR A CA 1
ATOM 774 C C . THR A 1 103 ? 21.838 -24.049 -6.372 1.00 72.12 103 THR A C 1
ATOM 776 O O . THR A 1 103 ? 22.865 -24.506 -6.854 1.00 72.12 103 THR A O 1
ATOM 779 N N . HIS A 1 104 ? 20.878 -24.849 -5.901 1.00 71.81 104 HIS A N 1
ATOM 780 C CA . HIS A 1 104 ? 21.033 -26.300 -5.711 1.00 71.81 104 HIS A CA 1
ATOM 781 C C . HIS A 1 104 ? 20.074 -27.099 -6.607 1.00 71.81 104 HIS A C 1
ATOM 783 O O . HIS A 1 104 ? 19.354 -27.981 -6.147 1.00 71.81 104 HIS A O 1
ATOM 789 N N . ARG A 1 105 ? 19.991 -26.746 -7.898 1.00 66.44 105 ARG A N 1
ATOM 790 C CA . ARG A 1 105 ? 19.096 -27.434 -8.849 1.00 66.44 105 ARG A CA 1
ATOM 791 C C . ARG A 1 105 ? 19.542 -28.877 -9.132 1.00 66.44 105 ARG A C 1
ATOM 793 O O . ARG A 1 105 ? 18.687 -29.714 -9.408 1.00 66.44 105 ARG A O 1
ATOM 800 N N . ASP A 1 106 ? 20.837 -29.164 -9.020 1.00 67.19 106 ASP A N 1
ATOM 801 C CA . ASP A 1 106 ? 21.423 -30.482 -9.291 1.00 67.19 106 ASP A CA 1
ATOM 802 C C . ASP A 1 106 ? 21.155 -31.530 -8.193 1.00 67.19 106 ASP A C 1
ATOM 804 O O . ASP A 1 106 ? 21.149 -32.721 -8.484 1.00 67.19 106 ASP A O 1
ATOM 808 N N . GLU A 1 107 ? 20.838 -31.123 -6.958 1.00 62.97 107 GLU A N 1
ATOM 809 C CA . GLU A 1 107 ? 20.545 -32.049 -5.843 1.00 62.97 107 GLU A CA 1
ATOM 810 C C . GLU A 1 107 ? 19.101 -32.593 -5.859 1.00 62.97 107 GLU A C 1
ATOM 812 O O . GLU A 1 107 ? 18.774 -33.536 -5.141 1.00 62.97 107 GLU A O 1
ATOM 817 N N . LEU A 1 108 ? 18.225 -32.028 -6.700 1.00 61.41 108 LEU A N 1
ATOM 818 C CA . LEU A 1 108 ? 16.847 -32.506 -6.901 1.00 61.41 108 LEU A CA 1
ATOM 819 C C . LEU A 1 108 ? 16.766 -33.701 -7.862 1.00 61.41 108 LEU A C 1
ATOM 821 O O . LEU A 1 108 ? 15.726 -34.359 -7.945 1.00 61.41 108 LEU A O 1
ATOM 825 N N . ALA A 1 109 ? 17.841 -33.985 -8.598 1.00 64.31 109 ALA A N 1
ATOM 826 C CA . ALA A 1 109 ? 17.965 -35.202 -9.381 1.00 64.31 109 ALA A CA 1
ATOM 827 C C . ALA A 1 109 ? 18.524 -36.300 -8.467 1.00 64.31 109 ALA A C 1
ATOM 829 O O . ALA A 1 109 ? 19.734 -36.458 -8.330 1.00 64.31 109 ALA A O 1
ATOM 830 N N . GLY A 1 110 ? 17.630 -37.035 -7.800 1.00 57.53 110 GLY A N 1
ATOM 831 C CA . GLY A 1 110 ? 18.007 -38.223 -7.031 1.00 57.53 110 GLY A CA 1
ATOM 832 C C . GLY A 1 110 ? 18.800 -39.237 -7.877 1.00 57.53 110 GLY A C 1
ATOM 833 O O . GLY A 1 110 ? 18.748 -39.182 -9.112 1.00 57.53 110 GLY A O 1
ATOM 834 N N . PRO A 1 111 ? 19.549 -40.155 -7.238 1.00 63.75 111 PRO A N 1
ATOM 835 C CA . PRO A 1 111 ? 20.359 -41.136 -7.954 1.00 63.75 111 PRO A CA 1
ATOM 836 C C . PRO A 1 111 ? 19.482 -41.978 -8.893 1.00 63.75 111 PRO A C 1
ATOM 838 O O . PRO A 1 111 ? 18.394 -42.408 -8.508 1.00 63.75 111 PRO A O 1
ATOM 841 N N . ARG A 1 112 ? 19.954 -42.151 -10.134 1.00 58.50 112 ARG A N 1
ATOM 842 C CA . ARG A 1 112 ? 19.330 -43.002 -11.157 1.00 58.50 112 ARG A CA 1
ATOM 843 C C . ARG A 1 112 ? 19.461 -44.481 -10.835 1.00 58.50 112 ARG A C 1
ATOM 845 O O . ARG A 1 112 ? 20.529 -44.859 -10.307 1.00 58.50 112 ARG A O 1
#

Sequence (112 aa):
MLLAGASTKAAADDYGAGPTPPRATTAPPSSPAAPAVRPQPPSTPPRGTSMARVEREYGEPRRRHAPVGQPPITRWDYPAYRLYFEHDRLIHALVPAAPAPVTHRDELAGPR

Radius of gyration: 37.13 Å; chains: 1; bounding box: 118×55×28 Å

Foldseek 3Di:
DDDDDDDDDDDDDDDDDDDDDDDDPPDDPPDPPDPPPDDDADDDDDWFQFQVNCCVPVNDFPDKDAFDDVQ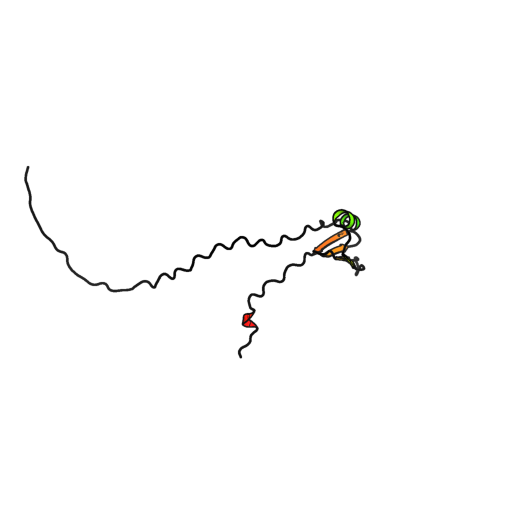TWIWGHHPQWIFIDRPGTTPDIGGDDDPDPPPPPVVVPPDD

Organism: NCBI:txid1051139